Protein AF-A0A942T956-F1 (afdb_monomer_lite)

Structure (mmCIF, N/CA/C/O backbone):
data_AF-A0A942T956-F1
#
_entry.id   AF-A0A942T956-F1
#
loop_
_atom_site.group_PDB
_atom_site.id
_atom_site.type_symbol
_atom_site.label_atom_id
_atom_site.label_alt_id
_atom_site.label_comp_id
_atom_site.label_asym_id
_atom_site.label_entity_id
_atom_site.label_seq_id
_atom_site.pdbx_PDB_ins_code
_atom_site.Cartn_x
_atom_site.Cartn_y
_atom_site.Cartn_z
_atom_site.occupancy
_atom_site.B_iso_or_equiv
_atom_site.auth_seq_id
_atom_site.auth_comp_id
_atom_site.auth_asym_id
_atom_site.auth_atom_id
_atom_site.pdbx_PDB_model_num
ATOM 1 N N . MET A 1 1 ? 6.090 -12.291 -13.918 1.00 47.91 1 MET A N 1
ATOM 2 C CA . MET A 1 1 ? 6.122 -13.122 -12.694 1.00 47.91 1 MET A CA 1
ATOM 3 C C . MET A 1 1 ? 6.091 -12.169 -11.512 1.00 47.91 1 MET A C 1
ATOM 5 O O . MET A 1 1 ? 6.957 -11.305 -11.463 1.00 47.91 1 MET A O 1
ATOM 9 N N . ARG A 1 2 ? 5.063 -12.245 -10.657 1.00 62.09 2 ARG A N 1
ATOM 10 C CA . ARG A 1 2 ? 4.968 -11.426 -9.439 1.00 62.09 2 ARG A CA 1
ATOM 11 C C . ARG A 1 2 ? 5.617 -12.206 -8.304 1.00 62.09 2 ARG A C 1
ATOM 13 O O . ARG A 1 2 ? 5.245 -13.354 -8.081 1.00 62.09 2 ARG A O 1
ATOM 20 N N . THR A 1 3 ? 6.591 -11.600 -7.640 1.00 75.75 3 THR A N 1
ATOM 21 C CA . THR A 1 3 ? 7.306 -12.216 -6.517 1.00 75.75 3 THR A CA 1
ATOM 22 C C . THR A 1 3 ? 7.218 -11.274 -5.332 1.00 75.75 3 THR A C 1
ATOM 24 O O . THR A 1 3 ? 7.582 -10.104 -5.460 1.00 75.75 3 THR A O 1
ATOM 27 N N . MET A 1 4 ? 6.744 -11.773 -4.190 1.00 78.62 4 MET A N 1
ATOM 28 C CA . MET A 1 4 ? 6.824 -11.039 -2.930 1.00 78.62 4 MET A CA 1
ATOM 29 C C . MET A 1 4 ? 8.298 -10.908 -2.537 1.00 78.62 4 MET A C 1
ATOM 31 O O . MET A 1 4 ? 9.022 -11.901 -2.493 1.00 78.62 4 MET A O 1
ATOM 35 N N . ILE A 1 5 ? 8.747 -9.680 -2.287 1.00 82.62 5 ILE A N 1
ATOM 36 C CA . ILE A 1 5 ? 10.144 -9.390 -1.933 1.00 82.62 5 ILE A CA 1
ATOM 37 C C . ILE A 1 5 ? 10.283 -9.110 -0.443 1.00 82.62 5 ILE A C 1
ATOM 39 O O . ILE A 1 5 ? 11.279 -9.489 0.171 1.00 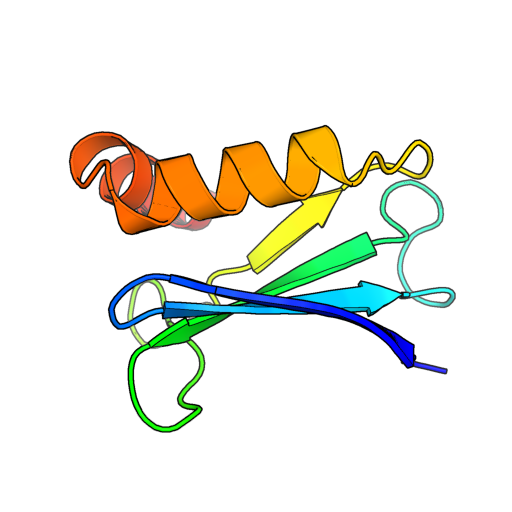82.62 5 ILE A O 1
ATOM 43 N N . ASP A 1 6 ? 9.318 -8.390 0.121 1.00 85.69 6 ASP A N 1
ATOM 44 C CA . ASP A 1 6 ? 9.357 -7.937 1.505 1.00 85.69 6 ASP A CA 1
ATOM 45 C C . ASP A 1 6 ? 7.931 -7.730 2.019 1.00 85.69 6 ASP A C 1
ATOM 47 O O . ASP A 1 6 ? 7.004 -7.503 1.238 1.00 85.69 6 ASP A O 1
ATOM 51 N N . GLY A 1 7 ? 7.759 -7.787 3.331 1.00 88.56 7 GLY A N 1
ATOM 52 C CA . GLY A 1 7 ? 6.468 -7.622 3.975 1.00 88.56 7 GLY A CA 1
ATOM 53 C C . GLY A 1 7 ? 6.628 -7.190 5.423 1.00 88.56 7 GLY A C 1
ATOM 54 O O . GLY A 1 7 ? 7.573 -7.584 6.104 1.00 88.56 7 GLY A O 1
ATOM 55 N N . THR A 1 8 ? 5.723 -6.344 5.903 1.00 91.94 8 THR A N 1
ATOM 56 C CA . THR A 1 8 ? 5.708 -5.944 7.310 1.00 91.94 8 THR A CA 1
ATOM 57 C C . THR A 1 8 ? 4.295 -5.641 7.776 1.00 91.94 8 THR A C 1
ATOM 59 O O . THR A 1 8 ? 3.472 -5.152 7.005 1.00 91.94 8 THR A O 1
ATOM 62 N N . GLU A 1 9 ? 4.036 -5.911 9.047 1.00 92.00 9 GLU A N 1
ATOM 63 C CA . GLU A 1 9 ? 2.778 -5.613 9.721 1.00 92.00 9 GLU A CA 1
ATOM 64 C C . GLU A 1 9 ? 3.034 -4.548 10.781 1.00 92.00 9 GLU A C 1
ATOM 66 O O . GLU A 1 9 ? 3.994 -4.638 11.552 1.00 92.00 9 GLU A O 1
ATOM 71 N N . ILE A 1 10 ? 2.216 -3.496 10.775 1.00 93.06 10 ILE A N 1
ATOM 72 C CA . ILE A 1 10 ? 2.306 -2.395 11.733 1.00 93.06 10 ILE A CA 1
ATOM 73 C C . ILE A 1 10 ? 0.888 -1.947 12.083 1.00 93.06 10 ILE A C 1
ATOM 75 O O . ILE A 1 10 ? 0.186 -1.383 11.239 1.00 93.06 10 ILE A O 1
ATOM 79 N N . ASN A 1 11 ? 0.507 -2.120 13.350 1.00 90.12 11 ASN A N 1
ATOM 80 C CA . ASN A 1 11 ? -0.861 -1.911 13.836 1.00 90.12 11 ASN A CA 1
ATOM 81 C C . ASN A 1 11 ? -1.842 -2.781 13.024 1.00 90.12 11 ASN A C 1
ATOM 83 O O . ASN A 1 11 ? -1.541 -3.938 12.755 1.00 90.12 11 ASN A O 1
ATOM 87 N N . ASP A 1 12 ? -2.965 -2.217 12.582 1.00 91.25 12 ASP A N 1
ATOM 88 C CA . ASP A 1 12 ? -3.983 -2.927 11.796 1.00 91.25 12 ASP A CA 1
ATOM 89 C C . ASP A 1 12 ? -3.668 -2.973 10.289 1.00 91.25 12 ASP A C 1
ATOM 91 O O . ASP A 1 12 ? 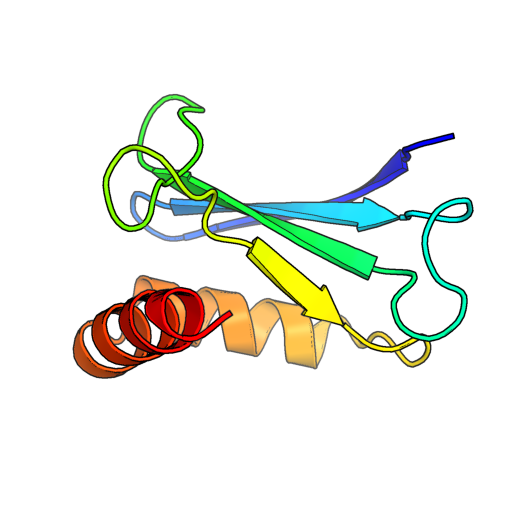-4.568 -3.217 9.482 1.00 91.25 12 ASP A O 1
ATOM 95 N N . PHE A 1 13 ? -2.426 -2.669 9.888 1.00 92.56 13 PHE A N 1
ATOM 96 C CA . PHE A 1 13 ? -2.019 -2.613 8.486 1.00 92.56 13 PHE A CA 1
ATOM 97 C C . PHE A 1 13 ? -0.946 -3.641 8.151 1.00 92.56 13 PHE A C 1
ATOM 99 O O . PHE A 1 13 ? 0.114 -3.682 8.783 1.00 92.56 13 PHE A O 1
ATOM 106 N N . THR A 1 14 ? -1.172 -4.359 7.056 1.00 92.88 14 THR A N 1
ATOM 107 C CA . THR A 1 14 ? -0.169 -5.225 6.432 1.00 92.88 14 THR A CA 1
ATOM 108 C C . THR A 1 14 ? 0.319 -4.568 5.148 1.00 92.88 14 THR A C 1
ATOM 110 O O . THR A 1 14 ? -0.468 -4.095 4.327 1.00 92.88 14 THR A O 1
ATOM 113 N N . PHE A 1 15 ? 1.634 -4.518 4.967 1.00 92.69 15 PHE A N 1
ATOM 114 C CA . PHE A 1 15 ? 2.289 -3.968 3.787 1.00 92.69 15 PHE A CA 1
ATOM 115 C C . PHE A 1 15 ? 3.036 -5.088 3.082 1.00 92.69 15 PHE A C 1
ATOM 117 O O . PHE A 1 15 ? 3.940 -5.678 3.670 1.00 92.69 15 PHE A O 1
ATOM 124 N N . GLN A 1 16 ? 2.703 -5.356 1.823 1.00 90.94 16 GLN A N 1
ATOM 125 C CA . GLN A 1 16 ? 3.393 -6.363 1.017 1.00 90.94 16 GLN A CA 1
ATOM 126 C C . GLN A 1 16 ? 4.047 -5.700 -0.185 1.00 90.94 16 GLN A C 1
ATOM 128 O O . GLN A 1 16 ? 3.385 -5.026 -0.969 1.00 90.94 16 GLN A O 1
ATOM 133 N N . MET A 1 17 ? 5.356 -5.884 -0.322 1.00 89.06 17 MET A N 1
ATOM 134 C CA . MET A 1 17 ? 6.123 -5.423 -1.466 1.00 89.06 17 MET A CA 1
ATOM 135 C C . MET A 1 17 ? 6.216 -6.530 -2.510 1.00 89.06 17 MET A C 1
ATOM 137 O O . MET A 1 17 ? 6.752 -7.609 -2.250 1.00 89.06 17 MET A O 1
ATOM 141 N N . GLU A 1 18 ? 5.786 -6.216 -3.723 1.00 88.75 18 GLU A N 1
ATOM 142 C CA . GLU A 1 18 ? 5.898 -7.082 -4.887 1.00 88.75 18 GLU A CA 1
ATOM 143 C C . GLU A 1 18 ? 6.863 -6.506 -5.919 1.00 88.75 18 GLU A C 1
ATOM 145 O O . GLU A 1 18 ? 6.908 -5.295 -6.159 1.00 88.75 18 GLU A O 1
ATOM 150 N N . PHE A 1 19 ? 7.610 -7.404 -6.562 1.00 83.44 19 PHE A N 1
ATOM 151 C CA . PHE A 1 19 ? 8.332 -7.095 -7.787 1.00 83.44 19 PHE A CA 1
ATOM 152 C C . PHE A 1 19 ? 7.397 -7.237 -8.986 1.00 83.44 19 PHE A C 1
ATOM 154 O O . PHE A 1 19 ? 6.878 -8.329 -9.238 1.00 83.44 19 PHE A O 1
ATOM 161 N N . ASP A 1 20 ? 7.244 -6.167 -9.761 1.00 72.62 20 ASP A N 1
ATOM 162 C CA . ASP A 1 20 ? 6.597 -6.195 -11.068 1.00 72.62 20 ASP A CA 1
ATOM 163 C C . ASP A 1 20 ? 7.641 -5.961 -12.167 1.00 72.62 20 ASP A C 1
ATOM 165 O O . ASP A 1 20 ? 7.969 -4.833 -12.536 1.00 72.62 20 ASP A O 1
ATOM 169 N N . SER A 1 21 ? 8.178 -7.064 -12.688 1.00 63.72 21 SER A N 1
ATOM 170 C CA . SER A 1 21 ? 9.114 -7.066 -13.819 1.00 63.72 21 SER A CA 1
ATOM 171 C C . SER A 1 21 ? 8.454 -6.851 -15.182 1.00 63.72 21 SER A C 1
ATOM 173 O O . SER A 1 21 ? 9.169 -6.751 -16.175 1.00 63.72 21 SER A O 1
ATOM 175 N N . GLY A 1 22 ? 7.118 -6.834 -15.261 1.00 56.91 22 GLY A N 1
ATOM 176 C CA . GLY A 1 22 ? 6.388 -6.851 -16.531 1.00 56.91 22 GLY A CA 1
ATOM 177 C C . GLY A 1 22 ? 5.643 -5.561 -16.870 1.00 56.91 22 GLY A C 1
ATOM 178 O O . GLY A 1 22 ? 5.376 -5.326 -18.044 1.00 56.91 22 GLY A O 1
ATOM 179 N N . GLY A 1 23 ? 5.290 -4.741 -15.874 1.00 60.06 23 GLY A N 1
ATOM 180 C CA . GLY A 1 23 ? 4.385 -3.601 -16.061 1.00 60.06 23 GLY A CA 1
ATOM 181 C C . GLY A 1 23 ? 5.045 -2.270 -16.436 1.00 60.06 23 GLY A C 1
ATOM 182 O O . GLY A 1 23 ? 4.586 -1.600 -17.359 1.00 60.06 23 GLY A O 1
ATOM 183 N N . ASN A 1 24 ? 6.096 -1.847 -15.722 1.00 62.19 24 ASN A N 1
ATOM 184 C CA . ASN A 1 24 ? 6.750 -0.553 -15.956 1.00 62.19 24 ASN A CA 1
ATOM 185 C C . ASN A 1 24 ? 8.224 -0.560 -15.479 1.00 62.19 24 ASN A C 1
ATOM 187 O O . ASN A 1 24 ? 8.466 -0.724 -14.279 1.00 62.19 24 ASN A O 1
ATOM 191 N N . PRO A 1 25 ? 9.216 -0.337 -16.366 1.00 65.88 25 PRO A N 1
ATOM 192 C CA . PRO A 1 25 ? 10.636 -0.330 -16.000 1.00 65.88 25 PRO A CA 1
ATOM 193 C C . PRO A 1 25 ? 11.040 0.818 -15.054 1.00 65.88 25 PRO A C 1
ATOM 195 O O . PRO A 1 25 ? 12.080 0.731 -14.406 1.00 65.88 25 PRO A O 1
ATOM 198 N N . GLU A 1 26 ? 10.229 1.872 -14.923 1.00 67.56 26 GLU A N 1
ATOM 199 C CA . GLU A 1 26 ? 10.480 2.976 -13.983 1.00 67.56 26 GLU A CA 1
ATOM 200 C C . GLU A 1 26 ? 10.030 2.663 -12.544 1.00 67.56 26 GLU A C 1
ATOM 202 O O . GLU A 1 26 ? 10.521 3.276 -11.590 1.00 67.56 26 GLU A O 1
ATOM 207 N N . TYR A 1 27 ? 9.117 1.698 -12.376 1.00 71.44 27 TYR A N 1
ATOM 208 C CA . TYR A 1 27 ? 8.459 1.372 -11.109 1.00 71.44 27 TYR A CA 1
ATOM 209 C C . TYR A 1 27 ? 8.326 -0.140 -10.920 1.00 71.44 27 TYR A C 1
ATOM 211 O O . TYR A 1 27 ? 7.226 -0.689 -10.897 1.00 71.44 27 TYR A O 1
ATOM 219 N N . SER A 1 28 ? 9.455 -0.823 -10.758 1.00 77.19 28 SER A N 1
ATOM 220 C CA . SER A 1 28 ? 9.478 -2.286 -10.626 1.00 77.19 28 SER A CA 1
ATOM 221 C C . SER A 1 28 ? 9.023 -2.804 -9.257 1.00 77.19 28 SER A C 1
ATOM 223 O O . SER A 1 28 ? 8.951 -4.012 -9.059 1.00 77.19 28 SER A O 1
ATOM 225 N N . TYR A 1 29 ? 8.736 -1.918 -8.300 1.00 84.94 29 TYR A N 1
ATOM 226 C CA . TYR A 1 29 ? 8.381 -2.276 -6.928 1.00 84.94 29 TYR A CA 1
ATOM 227 C C . TYR A 1 29 ? 7.043 -1.646 -6.541 1.00 84.94 29 TYR A C 1
ATOM 229 O O . TYR A 1 29 ? 6.891 -0.421 -6.591 1.00 84.94 29 TYR A O 1
ATOM 237 N N . CYS A 1 30 ? 6.079 -2.466 -6.128 1.00 87.44 30 CYS A N 1
ATOM 238 C CA . CYS A 1 30 ? 4.759 -2.015 -5.698 1.00 87.44 30 CYS A CA 1
ATOM 239 C C . CYS A 1 30 ? 4.463 -2.497 -4.277 1.00 87.44 30 CYS A C 1
ATOM 241 O O . CYS A 1 30 ? 4.581 -3.682 -3.988 1.00 87.44 30 CYS A O 1
ATOM 243 N N . VAL A 1 31 ? 4.060 -1.578 -3.400 1.00 90.00 31 VAL A N 1
ATOM 244 C CA . VAL A 1 31 ? 3.558 -1.893 -2.062 1.00 90.00 31 VAL A CA 1
ATOM 245 C C . VAL A 1 31 ? 2.045 -1.932 -2.093 1.00 90.00 31 VAL A C 1
ATOM 247 O O . VAL A 1 31 ? 1.408 -0.901 -2.325 1.00 90.00 31 VAL A O 1
ATOM 250 N N . TRP A 1 32 ? 1.503 -3.099 -1.784 1.00 90.88 32 TRP A N 1
ATOM 251 C CA . TRP A 1 32 ? 0.106 -3.323 -1.458 1.00 90.88 32 TRP A CA 1
ATOM 252 C C . TRP A 1 32 ? -0.132 -3.065 0.021 1.00 90.88 32 TRP A C 1
ATOM 254 O O . TRP A 1 32 ? 0.684 -3.443 0.864 1.00 90.88 32 TRP A O 1
ATOM 264 N N . ILE A 1 33 ? -1.238 -2.392 0.319 1.00 92.88 33 ILE A N 1
ATOM 265 C CA . ILE A 1 33 ? -1.636 -2.047 1.679 1.00 92.88 33 ILE A CA 1
ATOM 266 C C . ILE A 1 33 ? -2.929 -2.791 1.976 1.00 92.88 33 ILE A C 1
ATOM 268 O O . ILE A 1 33 ? -3.892 -2.694 1.216 1.00 92.88 33 ILE A O 1
ATOM 272 N N . TYR A 1 34 ? -2.947 -3.502 3.090 1.00 92.00 34 TYR A N 1
ATOM 273 C CA . TYR A 1 34 ? -4.093 -4.236 3.601 1.00 92.00 34 TYR A CA 1
ATOM 274 C C . TYR A 1 34 ? -4.486 -3.664 4.961 1.00 92.00 34 TYR A C 1
ATOM 276 O O . TYR A 1 34 ? -3.634 -3.117 5.665 1.00 92.00 34 TYR A O 1
ATOM 284 N N . GLN A 1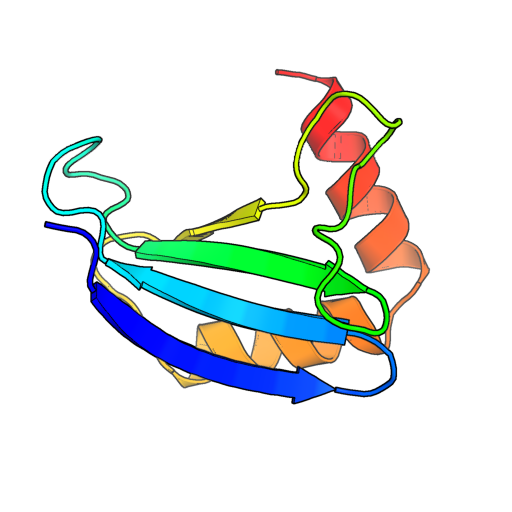 35 ? -5.762 -3.778 5.319 1.00 89.75 35 GLN A N 1
ATOM 285 C CA . GLN A 1 35 ? -6.275 -3.403 6.632 1.00 89.75 35 GLN A CA 1
ATOM 286 C C . GLN A 1 35 ? -7.108 -4.552 7.213 1.00 89.75 35 GLN A C 1
ATOM 288 O O . GLN A 1 35 ? -8.055 -5.007 6.571 1.00 89.75 35 GLN A O 1
ATOM 293 N N . GLY A 1 36 ? -6.773 -4.997 8.426 1.00 84.31 36 GLY A N 1
ATOM 294 C CA . GLY A 1 36 ? -7.399 -6.167 9.055 1.00 84.31 36 GLY A CA 1
ATOM 295 C C . GLY A 1 36 ? -6.938 -7.497 8.446 1.00 84.31 36 GLY A C 1
ATOM 296 O O . GLY A 1 36 ? -5.793 -7.611 8.012 1.00 84.31 36 GLY A O 1
ATOM 297 N N . ASP A 1 37 ? -7.838 -8.483 8.412 1.00 70.62 37 ASP A N 1
ATOM 298 C CA . ASP A 1 37 ? -7.586 -9.907 8.120 1.00 70.62 37 ASP A CA 1
ATOM 299 C C . ASP A 1 37 ? -7.235 -10.203 6.642 1.00 70.62 37 ASP A C 1
ATOM 301 O O . ASP A 1 37 ? -7.852 -11.047 6.007 1.00 70.62 37 ASP A O 1
ATOM 305 N N . GLU A 1 38 ? -6.260 -9.500 6.062 1.00 69.94 38 GLU A N 1
ATOM 306 C CA . GLU A 1 38 ? -5.810 -9.623 4.659 1.00 69.94 38 GLU A CA 1
ATOM 307 C C . GLU A 1 38 ? -6.706 -8.943 3.606 1.00 69.94 38 GLU A C 1
ATOM 309 O O . GLU A 1 38 ? -6.568 -9.172 2.403 1.00 69.94 38 GLU A O 1
ATOM 314 N N . SER A 1 39 ? -7.595 -8.033 4.012 1.00 81.00 39 SER A N 1
ATOM 315 C CA . SER A 1 39 ? -8.388 -7.252 3.053 1.00 81.00 39 SER A CA 1
ATOM 316 C C . SER A 1 39 ? -7.588 -6.080 2.487 1.00 81.00 39 SER A C 1
ATOM 318 O O . SER A 1 39 ? -7.092 -5.237 3.235 1.00 81.00 39 SER A O 1
ATOM 320 N N . LEU A 1 40 ? -7.472 -6.001 1.155 1.00 86.06 40 LEU A N 1
ATOM 321 C CA . LEU A 1 40 ? -6.850 -4.854 0.484 1.00 86.06 40 LEU A CA 1
ATOM 322 C C . LEU A 1 40 ? -7.535 -3.558 0.918 1.00 86.06 40 LEU A C 1
ATOM 324 O O . LEU A 1 40 ? -8.762 -3.457 0.914 1.00 86.06 40 LEU A O 1
ATOM 328 N N . LEU A 1 41 ? -6.735 -2.552 1.254 1.00 87.81 41 LEU A N 1
ATOM 329 C CA . LEU A 1 41 ? -7.243 -1.237 1.596 1.00 87.81 41 LEU A CA 1
ATOM 330 C C . LEU A 1 41 ? -7.677 -0.520 0.314 1.00 87.81 41 LEU A C 1
ATOM 332 O O . LEU A 1 41 ? -6.875 -0.330 -0.604 1.00 87.81 41 LEU A O 1
ATOM 336 N N . TYR A 1 42 ? -8.930 -0.076 0.268 1.00 84.62 42 TYR A N 1
ATOM 337 C CA . TYR A 1 42 ? -9.459 0.734 -0.827 1.00 84.62 42 TYR A CA 1
ATOM 338 C C . TYR A 1 42 ? -9.629 2.186 -0.386 1.00 84.62 42 TYR A C 1
ATOM 340 O O . TYR A 1 42 ? -10.075 2.464 0.724 1.00 84.62 42 TYR A O 1
ATOM 348 N N . TYR A 1 43 ? -9.277 3.116 -1.269 1.00 75.94 43 TYR A N 1
ATOM 349 C CA . TYR A 1 43 ? -9.389 4.551 -1.026 1.00 75.94 43 TYR A CA 1
ATOM 350 C C . TYR A 1 43 ? -10.855 5.027 -0.945 1.00 75.94 43 TYR A C 1
ATOM 352 O O . TYR A 1 43 ? -11.176 5.935 -0.181 1.00 75.94 43 TYR A O 1
ATOM 360 N N . ASP A 1 44 ? -11.751 4.380 -1.688 1.00 78.06 44 ASP A N 1
ATOM 361 C CA . ASP A 1 44 ? -13.172 4.737 -1.803 1.00 78.06 44 ASP A CA 1
ATOM 362 C C . ASP A 1 44 ? -14.059 3.534 -2.185 1.00 78.06 44 ASP A C 1
ATOM 364 O O . ASP A 1 44 ? -15.114 3.681 -2.796 1.00 78.06 44 ASP A O 1
ATOM 368 N N . GLY A 1 45 ? -13.599 2.320 -1.872 1.00 76.69 45 GLY A N 1
ATOM 369 C CA . GLY A 1 45 ? -14.251 1.074 -2.283 1.00 76.69 45 GLY A CA 1
ATOM 370 C C . GLY A 1 45 ? -14.049 0.699 -3.756 1.00 76.69 45 GLY A C 1
ATOM 371 O O . GLY A 1 45 ? -14.471 -0.384 -4.149 1.00 76.69 45 GLY A O 1
ATOM 372 N N . SER A 1 46 ? -13.385 1.539 -4.561 1.00 75.94 46 SER A N 1
ATOM 373 C CA . SER A 1 46 ? -13.141 1.269 -5.985 1.00 75.94 46 SER A CA 1
ATOM 374 C C . SER A 1 46 ? -11.657 1.256 -6.365 1.00 75.94 46 SER A C 1
ATOM 376 O O . SER A 1 46 ? -11.247 0.458 -7.207 1.00 75.94 46 SER A O 1
ATOM 378 N N . ILE A 1 47 ? -10.823 2.067 -5.702 1.00 80.94 47 ILE A N 1
ATOM 379 C CA . ILE A 1 47 ? -9.387 2.179 -6.010 1.00 80.94 47 ILE A CA 1
ATOM 380 C C . ILE A 1 47 ? -8.528 1.557 -4.907 1.00 80.94 47 ILE A C 1
ATOM 382 O O . ILE A 1 47 ? -8.648 1.913 -3.736 1.00 80.94 47 ILE A O 1
ATOM 386 N N . GLN A 1 48 ? -7.608 0.665 -5.287 1.00 87.06 48 GLN A N 1
ATOM 387 C CA . GLN A 1 48 ? -6.663 0.025 -4.364 1.00 87.06 48 GLN A CA 1
ATOM 388 C C . GLN A 1 48 ? -5.596 1.014 -3.871 1.00 87.06 48 GLN A C 1
ATOM 390 O O . GLN A 1 48 ? -4.906 1.666 -4.664 1.00 87.06 48 GLN A O 1
ATOM 395 N N . ALA A 1 49 ? -5.399 1.082 -2.554 1.00 86.44 49 ALA A N 1
ATOM 396 C CA . ALA A 1 49 ? -4.341 1.868 -1.937 1.00 86.44 49 ALA A CA 1
ATOM 397 C C . ALA A 1 49 ? -2.989 1.156 -2.107 1.00 86.44 49 ALA A C 1
ATOM 399 O O . ALA A 1 49 ? -2.679 0.179 -1.428 1.00 86.44 49 ALA A O 1
ATOM 400 N N . ARG A 1 50 ? -2.163 1.664 -3.027 1.00 88.12 50 ARG A N 1
ATOM 401 C CA . ARG A 1 50 ? -0.826 1.123 -3.311 1.00 88.12 50 ARG A CA 1
ATOM 402 C C . ARG A 1 50 ? 0.213 2.206 -3.563 1.00 88.12 50 ARG A C 1
ATOM 404 O O . ARG A 1 50 ? -0.106 3.297 -4.054 1.00 88.12 50 ARG A O 1
ATOM 411 N N . ARG A 1 51 ? 1.479 1.902 -3.274 1.00 86.69 51 ARG A N 1
ATOM 412 C CA . ARG A 1 51 ? 2.615 2.805 -3.519 1.00 86.69 51 ARG A CA 1
ATOM 413 C C . ARG A 1 51 ? 3.643 2.168 -4.439 1.00 86.69 51 ARG A C 1
ATOM 415 O O . ARG A 1 51 ? 4.125 1.080 -4.166 1.00 86.69 51 ARG A O 1
ATOM 422 N N . TYR A 1 52 ? 4.043 2.896 -5.472 1.00 85.44 52 TYR A N 1
ATOM 423 C CA . TYR A 1 52 ? 5.149 2.497 -6.331 1.00 85.44 52 TYR A CA 1
ATOM 424 C C . TYR A 1 52 ? 6.472 3.060 -5.815 1.00 85.44 52 TYR A C 1
ATOM 426 O O . TYR A 1 52 ? 6.544 4.208 -5.367 1.00 85.44 52 TYR A O 1
ATOM 434 N N . PHE A 1 53 ? 7.521 2.250 -5.895 1.00 81.06 53 PHE A N 1
ATOM 435 C CA . PHE A 1 53 ? 8.896 2.645 -5.636 1.00 81.06 53 PHE A CA 1
ATOM 436 C C . PHE A 1 53 ? 9.706 2.505 -6.925 1.00 81.06 53 PHE A C 1
ATOM 438 O O . PHE A 1 53 ? 9.480 1.599 -7.728 1.00 81.06 53 PHE A O 1
ATOM 445 N N . LYS A 1 54 ? 10.645 3.435 -7.124 1.00 76.50 54 LYS A N 1
ATOM 446 C CA . LYS A 1 54 ? 11.582 3.390 -8.250 1.00 76.50 54 LYS A CA 1
ATOM 447 C C . LYS A 1 54 ? 12.542 2.208 -8.103 1.00 76.50 54 LYS A C 1
ATOM 449 O O . LYS A 1 54 ? 12.715 1.675 -7.008 1.00 76.50 54 LYS A O 1
ATOM 454 N N . THR A 1 55 ? 13.217 1.870 -9.194 1.00 66.94 55 THR A N 1
ATOM 455 C CA . THR A 1 55 ? 14.225 0.800 -9.305 1.00 66.94 55 THR A CA 1
ATOM 456 C C . THR A 1 55 ? 15.308 0.817 -8.215 1.00 66.94 55 THR A C 1
ATOM 458 O O . THR A 1 55 ? 15.768 -0.244 -7.808 1.00 66.94 55 THR A O 1
ATOM 461 N N . ASN A 1 56 ? 15.656 1.981 -7.653 1.00 68.94 56 ASN A N 1
ATOM 462 C CA . ASN A 1 56 ? 16.602 2.102 -6.531 1.00 68.94 56 ASN A CA 1
ATOM 463 C C . ASN A 1 56 ? 15.922 1.896 -5.164 1.00 68.94 56 ASN A C 1
ATOM 465 O O . ASN A 1 56 ? 15.980 2.757 -4.280 1.00 68.94 56 ASN A O 1
ATOM 469 N N . TYR A 1 57 ? 15.232 0.768 -5.006 1.00 71.62 57 TYR A N 1
ATOM 470 C CA . TYR A 1 57 ? 14.581 0.391 -3.756 1.00 71.62 57 TYR A CA 1
ATOM 471 C C . TYR A 1 57 ? 15.577 0.372 -2.582 1.00 71.62 57 TYR A C 1
ATOM 473 O O . TYR A 1 57 ? 16.680 -0.161 -2.677 1.00 71.62 57 TYR A O 1
ATOM 481 N N . SER A 1 58 ? 15.154 0.926 -1.444 1.00 82.38 58 SER A N 1
ATOM 482 C CA . SER A 1 58 ? 15.857 0.808 -0.166 1.00 82.38 58 SER A CA 1
ATOM 483 C C . SER A 1 58 ? 14.887 0.308 0.895 1.00 82.38 58 SER A C 1
ATOM 485 O O . SER A 1 58 ? 13.822 0.904 1.097 1.00 82.38 58 SER A O 1
ATOM 487 N N . LYS A 1 59 ? 15.290 -0.744 1.619 1.00 83.38 59 LYS A N 1
ATOM 488 C CA . LYS A 1 59 ? 14.543 -1.287 2.765 1.00 83.38 59 LYS A CA 1
ATOM 489 C C . LYS A 1 59 ? 14.199 -0.203 3.787 1.00 83.38 59 LYS A C 1
ATOM 491 O O . LYS A 1 59 ? 13.091 -0.182 4.315 1.00 83.38 59 LYS A O 1
ATOM 496 N N . SER A 1 60 ? 15.106 0.750 4.006 1.00 88.38 60 SER A N 1
ATOM 497 C CA . SER A 1 60 ? 14.882 1.875 4.916 1.00 88.38 60 SER A CA 1
ATOM 498 C C . SER A 1 60 ? 13.754 2.790 4.436 1.00 88.38 60 SER A C 1
ATOM 500 O O . SER A 1 60 ? 12.910 3.188 5.234 1.00 88.38 60 SER A O 1
ATOM 502 N N . HIS A 1 61 ? 13.678 3.093 3.135 1.00 86.50 61 HIS A N 1
ATOM 503 C CA . HIS A 1 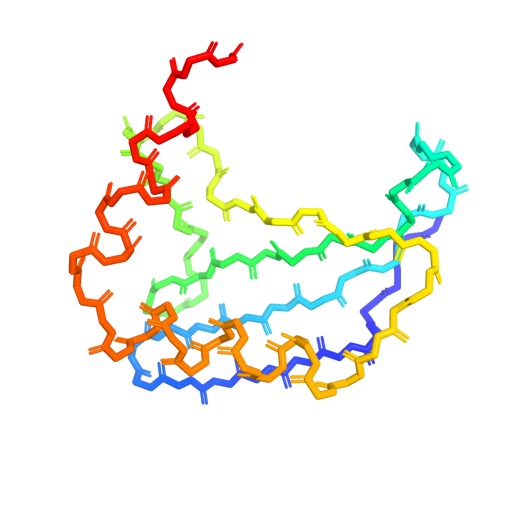61 ? 12.588 3.908 2.584 1.00 86.50 61 HIS A CA 1
ATOM 504 C C . HIS A 1 61 ? 11.235 3.203 2.679 1.00 86.50 61 HIS A C 1
ATOM 506 O O . HIS A 1 61 ? 10.241 3.841 3.025 1.00 86.50 61 HIS A O 1
ATOM 512 N N . PHE A 1 62 ? 11.200 1.897 2.410 1.00 88.88 62 PHE A N 1
ATOM 513 C CA . PHE A 1 62 ? 9.997 1.086 2.579 1.00 88.88 62 PHE A CA 1
ATOM 514 C C . PHE A 1 62 ? 9.525 1.077 4.032 1.00 88.88 62 PHE A C 1
ATOM 516 O O . PHE A 1 62 ? 8.377 1.424 4.305 1.00 88.88 62 PHE A O 1
ATOM 523 N N . ARG A 1 63 ? 10.421 0.778 4.975 1.00 90.88 63 ARG A N 1
ATOM 524 C CA . ARG A 1 63 ? 10.086 0.744 6.401 1.00 90.88 63 ARG A CA 1
ATOM 525 C C . ARG A 1 63 ? 9.627 2.109 6.915 1.00 90.88 63 ARG A C 1
ATOM 527 O O . ARG A 1 63 ? 8.618 2.186 7.610 1.00 90.88 63 ARG A O 1
ATOM 534 N N . ASN A 1 64 ? 10.302 3.188 6.518 1.00 92.25 64 ASN A N 1
ATOM 535 C CA . ASN A 1 64 ? 9.905 4.552 6.873 1.00 92.25 64 ASN A CA 1
ATOM 536 C C . ASN A 1 64 ? 8.520 4.906 6.322 1.00 92.25 64 ASN A C 1
ATOM 538 O O . ASN A 1 64 ? 7.727 5.529 7.025 1.00 92.25 64 ASN A O 1
ATOM 542 N N . PHE A 1 65 ? 8.211 4.495 5.087 1.00 92.25 65 PHE A N 1
ATOM 543 C CA . PHE A 1 65 ? 6.872 4.653 4.527 1.00 92.25 65 PHE A CA 1
ATOM 544 C C . PHE A 1 65 ? 5.826 3.905 5.360 1.00 92.25 65 PHE A C 1
ATOM 546 O O . PHE A 1 65 ? 4.846 4.527 5.761 1.00 92.25 65 PHE A O 1
ATOM 553 N N . CYS A 1 66 ? 6.051 2.624 5.667 1.00 93.25 66 CYS A N 1
ATOM 554 C CA . CYS A 1 66 ? 5.102 1.804 6.427 1.00 93.25 66 CYS A CA 1
ATOM 555 C C . CYS A 1 66 ? 4.837 2.401 7.817 1.00 93.25 66 CYS A C 1
ATOM 557 O O . CYS A 1 66 ? 3.687 2.611 8.196 1.00 93.25 66 CYS A O 1
ATOM 559 N N . ILE A 1 67 ? 5.899 2.777 8.541 1.00 94.75 67 ILE A N 1
ATOM 560 C CA . ILE A 1 67 ? 5.799 3.415 9.863 1.00 94.75 67 ILE A CA 1
ATOM 561 C C . ILE A 1 67 ? 5.026 4.733 9.772 1.00 94.75 67 ILE A C 1
ATOM 563 O O . ILE A 1 67 ? 4.145 4.985 10.595 1.00 94.75 67 ILE A O 1
ATOM 567 N N . LYS A 1 68 ? 5.340 5.580 8.783 1.00 94.69 68 LYS A N 1
ATOM 568 C CA . LYS A 1 68 ? 4.669 6.873 8.607 1.00 94.69 68 LYS A CA 1
ATOM 569 C C . LYS A 1 68 ? 3.193 6.687 8.253 1.00 94.69 68 LYS A C 1
ATOM 571 O O . LYS A 1 68 ? 2.355 7.387 8.806 1.00 94.69 68 LYS A O 1
ATOM 576 N N . PHE A 1 69 ? 2.870 5.745 7.372 1.00 94.31 69 PHE A N 1
ATOM 577 C CA . PHE A 1 69 ? 1.498 5.446 6.963 1.00 94.31 69 PHE A CA 1
ATOM 578 C C . PHE A 1 69 ? 0.649 4.893 8.116 1.00 94.31 69 PHE A C 1
ATOM 580 O O . PHE A 1 69 ? -0.487 5.327 8.319 1.00 94.31 69 PHE A O 1
ATOM 587 N N . ALA A 1 70 ? 1.201 3.962 8.896 1.00 93.69 70 ALA A N 1
ATOM 588 C CA . ALA A 1 70 ? 0.485 3.342 10.004 1.00 93.69 70 ALA A CA 1
ATOM 589 C C . ALA A 1 70 ? 0.239 4.331 11.155 1.00 93.69 70 ALA A C 1
ATOM 591 O O . ALA A 1 70 ? -0.867 4.383 11.695 1.00 93.69 70 ALA A O 1
ATOM 592 N N . ASN A 1 71 ? 1.244 5.148 11.496 1.00 95.06 71 ASN A N 1
ATOM 593 C CA . ASN A 1 71 ? 1.215 5.978 12.704 1.00 95.06 71 ASN A CA 1
ATOM 594 C C . ASN A 1 71 ? 0.764 7.429 12.484 1.00 95.06 71 ASN A C 1
ATOM 596 O O . ASN A 1 71 ? 0.394 8.096 13.446 1.00 95.06 71 ASN A O 1
ATOM 600 N N . ASN A 1 72 ? 0.780 7.949 11.252 1.00 95.44 72 ASN A N 1
ATOM 601 C CA . ASN A 1 72 ? 0.363 9.322 10.970 1.00 95.44 72 ASN A CA 1
ATOM 602 C C . ASN A 1 72 ? -0.936 9.336 10.151 1.00 95.44 72 ASN A C 1
ATOM 604 O O . ASN A 1 72 ? -0.928 9.150 8.932 1.00 95.44 72 ASN A O 1
ATOM 608 N N . LYS A 1 73 ? -2.056 9.595 10.839 1.00 91.38 73 LYS A N 1
ATOM 609 C CA . LYS A 1 73 ? -3.391 9.667 10.230 1.00 91.38 73 LYS A CA 1
ATOM 610 C C . LYS A 1 73 ? -3.490 10.760 9.165 1.00 91.38 73 LYS A C 1
ATOM 612 O O . LYS A 1 73 ? -4.052 10.507 8.110 1.00 91.38 73 LYS A O 1
ATOM 617 N N . GLU A 1 74 ? -2.932 11.944 9.411 1.00 93.00 74 GLU A N 1
ATOM 618 C CA . GLU A 1 74 ? -2.969 13.054 8.450 1.00 93.00 74 GLU A CA 1
ATOM 619 C C . GLU A 1 74 ? -2.231 12.686 7.159 1.00 93.00 74 GLU A C 1
ATOM 621 O O . GLU A 1 74 ? -2.758 12.853 6.061 1.00 93.00 74 GLU A O 1
ATOM 626 N N . TYR A 1 75 ? -1.039 12.101 7.294 1.00 92.81 75 TYR A N 1
ATOM 627 C CA . TYR A 1 75 ? -0.271 11.597 6.162 1.00 92.81 75 TYR A CA 1
ATOM 628 C C . TYR A 1 75 ? -1.030 10.509 5.397 1.00 92.81 75 TYR A C 1
ATOM 630 O O . TYR A 1 75 ? -1.054 10.537 4.168 1.00 92.81 75 TYR A O 1
ATOM 638 N N . ARG A 1 76 ? -1.656 9.563 6.107 1.00 91.62 76 ARG A N 1
ATOM 639 C CA . ARG A 1 76 ? -2.467 8.504 5.500 1.00 91.62 76 ARG A CA 1
ATOM 640 C C . ARG A 1 76 ? -3.653 9.078 4.733 1.00 91.62 76 ARG A C 1
ATOM 642 O O . ARG A 1 76 ? -3.831 8.737 3.570 1.00 91.62 76 ARG A O 1
ATOM 649 N N . ASP A 1 77 ? -4.420 9.973 5.346 1.00 89.88 77 ASP A N 1
ATOM 650 C CA . ASP A 1 77 ? -5.586 10.600 4.723 1.00 89.88 77 ASP A CA 1
ATOM 651 C C . ASP A 1 77 ? -5.179 11.423 3.490 1.00 89.88 77 ASP A C 1
ATOM 653 O O . ASP A 1 77 ? -5.869 11.391 2.471 1.00 89.88 77 ASP A O 1
ATOM 657 N N . ALA A 1 78 ? -4.048 12.134 3.553 1.00 89.62 78 ALA A N 1
ATOM 658 C CA . ALA A 1 78 ? -3.494 12.875 2.423 1.00 89.62 78 ALA A CA 1
ATOM 659 C C . ALA A 1 78 ? -3.026 11.945 1.293 1.00 89.62 78 ALA A C 1
ATOM 661 O O . ALA A 1 78 ? -3.379 12.170 0.139 1.00 89.62 78 ALA A O 1
ATOM 662 N N . PHE A 1 79 ? -2.293 10.875 1.621 1.00 89.44 79 PHE A N 1
ATOM 663 C CA . PHE A 1 79 ? -1.838 9.871 0.654 1.00 89.44 79 PHE A CA 1
ATOM 664 C C . PHE A 1 79 ? -3.013 9.215 -0.070 1.00 89.44 79 PHE A C 1
ATOM 666 O O . PHE A 1 79 ? -3.003 9.061 -1.288 1.00 89.44 79 PHE A O 1
ATOM 673 N N . LEU A 1 80 ? -4.032 8.835 0.696 1.00 87.50 80 LEU A N 1
ATOM 674 C CA . LEU A 1 80 ? -5.263 8.270 0.178 1.00 87.50 80 LEU A CA 1
ATOM 675 C C . LEU A 1 80 ? -5.948 9.284 -0.754 1.00 87.50 80 LEU A C 1
ATOM 677 O O . LEU A 1 80 ? -6.251 8.951 -1.894 1.00 87.50 80 LEU A O 1
ATOM 681 N N . LYS A 1 81 ? -6.078 10.553 -0.341 1.00 82.81 81 LYS A N 1
ATOM 682 C CA . LYS A 1 81 ? -6.645 11.624 -1.182 1.00 82.81 81 LYS A CA 1
ATOM 683 C C . LYS A 1 81 ? -5.897 11.881 -2.486 1.00 82.81 81 LYS A C 1
ATOM 685 O O . LYS A 1 81 ? -6.545 12.130 -3.497 1.00 82.81 81 LYS A O 1
ATOM 690 N N . GLU A 1 82 ? -4.571 11.813 -2.490 1.00 78.06 82 GLU A N 1
ATOM 691 C CA . GLU A 1 82 ? -3.755 11.989 -3.699 1.00 78.06 82 GLU A CA 1
ATOM 692 C C . GLU A 1 82 ? -4.097 10.943 -4.776 1.00 78.06 82 GLU A C 1
ATOM 694 O O . GLU A 1 82 ? -4.086 11.241 -5.969 1.00 78.06 82 GLU A O 1
ATOM 699 N N . LYS A 1 83 ? -4.501 9.733 -4.365 1.00 66.75 83 LYS A N 1
ATOM 700 C CA . LYS A 1 83 ? -4.952 8.671 -5.277 1.00 66.75 83 LYS A CA 1
ATOM 701 C C . LYS A 1 83 ? -6.318 8.923 -5.920 1.00 66.75 83 LYS A C 1
ATOM 703 O O . LYS A 1 83 ? -6.676 8.173 -6.815 1.00 66.75 83 LYS A O 1
ATOM 708 N N . ARG A 1 84 ? -7.047 9.976 -5.528 1.00 57.94 8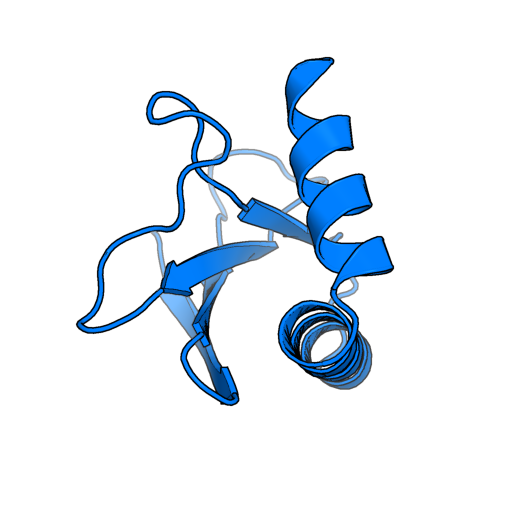4 ARG A N 1
ATOM 709 C CA . ARG A 1 84 ? -8.295 10.415 -6.18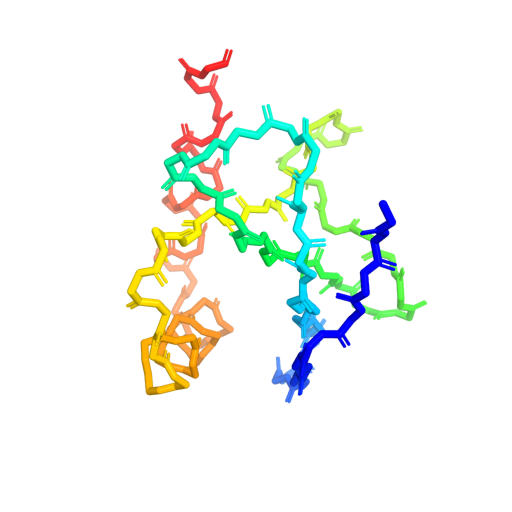1 1.00 57.94 84 ARG A CA 1
ATOM 710 C C . ARG A 1 84 ? -8.079 11.110 -7.522 1.00 57.94 84 ARG A C 1
ATOM 712 O O . ARG A 1 84 ? -9.034 11.297 -8.266 1.00 57.94 84 ARG A O 1
ATOM 719 N N . MET A 1 85 ? -6.873 11.629 -7.748 1.00 51.28 85 MET A N 1
ATOM 720 C CA . MET A 1 85 ? -6.600 12.597 -8.816 1.00 51.28 85 MET A CA 1
ATOM 721 C C . MET A 1 85 ? -6.032 11.972 -10.096 1.00 51.28 85 MET A C 1
ATOM 723 O O . MET A 1 85 ? -5.756 12.705 -11.042 1.00 51.28 85 MET A O 1
ATOM 727 N N . TYR A 1 86 ? -5.879 10.648 -10.130 1.00 42.91 86 TYR A N 1
ATOM 728 C CA . TYR A 1 86 ? -5.471 9.864 -11.297 1.00 42.91 86 TYR A CA 1
ATOM 729 C C . TYR A 1 86 ? -6.539 8.825 -11.610 1.00 42.91 86 TYR A C 1
ATOM 731 O O . TYR A 1 86 ? -6.783 8.601 -12.814 1.00 42.91 86 TYR A O 1
#

Secondary structure (DSSP, 8-state):
-EEEEEEEEETTEEEEEEEETTT-TT--EEEEEEESSSPBPBSSSSSB-EEEE-SS--HHHHHHHHHHHHH-HHHHHHHHHHTT--

Sequence (86 aa):
MRTMIDGTEINDFTFQMEFDSGGNPEYSYCVWIYQGDESLLYYDGSIQARRYFKTNYSKSHFRNFCIKFANNKEYRDAFLKEKRMY

Radius of gyration: 12.52 Å; chains: 1; bounding box: 31×26×30 Å

Organism: NCBI:txid2833580

Foldseek 3Di:
DKDFDDWDDDDQKIWTWIADPDDDLQFRIKIFIAGHPRHFDALVVPHGQMDTDGPPDDPVVVVVVVCCCRPPPVVVNVSSVVVVPD

pLDDT: mean 82.06, std 11.9, range [42.91, 95.44]